Protein AF-A0A0B1RP51-F1 (afdb_monomer_lite)

Sequence (165 aa):
MRTLHHILDYLSLFLNSYKGQPKFSLSWISELSHADSRYLYAADHVLYSFFLENQEKFGQRFCLLFGDHGPRLGKEARRKHGMIESRNPFLYIMVPKRLRNAALHKQLEVNSEELLTFHDLHATFIDILRFQPASNFTDTKYRKFTSPIRGSSLLRRFEAGKPRN

InterPro domains:
  IPR004245 Protein of unknown function DUF229 [PF02995] (4-159)
  IPR004245 Protein of unknown function DUF229 [PTHR10974] (5-157)

Organism: Oesophagostomum dentatum (NCBI:txid61180)

Secondary structure (DSSP, 8-state):
-HHHHHHHHHHHHHHHSSTTS---------STTSS-THHHHHHHHHHHHHHHHTHHHHTTS-EEEEESSS--SHHHHTSHHHHHHTT--EEEEEPPGGGTTSHHHHHHHHHTTS---HHHHHHHHHHHHHTGGGGTT---S--PPPTT--S--TTSPPPTT----

pLDDT: mean 93.07, std 4.71, range [58.03, 97.88]

Structure (mmCIF, N/CA/C/O backbone):
data_AF-A0A0B1RP51-F1
#
_entry.id   AF-A0A0B1RP51-F1
#
loop_
_atom_site.group_PDB
_atom_site.id
_atom_site.type_symbol
_atom_site.label_atom_id
_atom_site.label_alt_id
_atom_site.label_comp_id
_atom_site.label_asym_id
_atom_site.label_entity_id
_atom_site.label_seq_id
_atom_site.pdbx_PDB_ins_code
_atom_site.Cartn_x
_atom_site.Cartn_y
_atom_site.Cartn_z
_atom_site.occupancy
_atom_site.B_iso_or_equiv
_atom_site.auth_seq_id
_atom_site.auth_comp_id
_atom_site.auth_asym_id
_atom_site.auth_atom_id
_atom_site.pdbx_PDB_model_num
ATOM 1 N N . MET A 1 1 ? 5.772 -12.159 -19.423 1.00 83.25 1 MET A N 1
ATOM 2 C CA . MET A 1 1 ? 4.298 -12.129 -19.597 1.00 83.25 1 MET A CA 1
ATOM 3 C C . MET A 1 1 ? 3.562 -13.352 -19.046 1.00 83.25 1 MET A C 1
ATOM 5 O O . MET A 1 1 ? 2.628 -13.138 -18.288 1.00 83.25 1 MET A O 1
ATOM 9 N N . ARG A 1 2 ? 3.941 -14.609 -19.342 1.00 88.56 2 ARG A N 1
ATOM 10 C CA . ARG A 1 2 ? 3.232 -15.808 -18.822 1.00 88.56 2 ARG A CA 1
ATOM 11 C C . ARG A 1 2 ? 3.107 -15.846 -17.288 1.00 88.56 2 ARG A C 1
ATOM 13 O O . ARG A 1 2 ? 2.022 -16.068 -16.774 1.00 88.56 2 ARG A O 1
ATOM 20 N N . THR A 1 3 ? 4.195 -15.574 -16.567 1.00 91.31 3 THR A N 1
ATOM 21 C CA . THR A 1 3 ? 4.204 -15.563 -15.091 1.00 91.31 3 THR A CA 1
ATOM 22 C C . THR A 1 3 ? 3.273 -14.505 -14.499 1.00 91.31 3 THR A C 1
ATOM 24 O O . THR A 1 3 ? 2.598 -14.780 -13.515 1.00 91.31 3 THR A O 1
ATOM 27 N N . LEU A 1 4 ? 3.197 -13.319 -15.118 1.00 94.44 4 LEU A N 1
ATOM 28 C CA . LEU A 1 4 ? 2.277 -12.260 -14.696 1.00 94.44 4 LEU A CA 1
ATOM 29 C C . LEU A 1 4 ? 0.822 -12.735 -14.777 1.00 94.44 4 LEU A C 1
ATOM 31 O O . LEU A 1 4 ? 0.103 -12.607 -13.796 1.00 94.44 4 LEU A O 1
ATOM 35 N N . HIS A 1 5 ? 0.419 -13.323 -15.909 1.00 94.62 5 HIS A N 1
ATOM 36 C CA . HIS A 1 5 ? -0.945 -13.832 -16.085 1.00 94.62 5 HIS A CA 1
ATOM 37 C C . HIS A 1 5 ? -1.286 -14.872 -15.018 1.00 94.62 5 HIS A C 1
ATOM 39 O O . HIS A 1 5 ? -2.277 -14.706 -14.324 1.00 94.62 5 HIS A O 1
ATOM 45 N N . HIS A 1 6 ? -0.403 -15.848 -14.774 1.00 95.31 6 HIS A N 1
ATOM 46 C CA . HIS A 1 6 ? -0.623 -16.840 -13.715 1.00 95.31 6 HIS A CA 1
ATOM 47 C C . HIS A 1 6 ? -0.818 -16.199 -12.338 1.00 95.31 6 HIS A C 1
ATOM 49 O O . HIS A 1 6 ? -1.755 -16.551 -11.631 1.00 95.31 6 HIS A O 1
ATOM 55 N N . ILE A 1 7 ? 0.031 -15.242 -11.947 1.00 96.19 7 ILE A N 1
ATOM 56 C CA . ILE A 1 7 ? -0.114 -14.554 -10.653 1.00 96.19 7 ILE A CA 1
ATOM 57 C C . ILE A 1 7 ? -1.475 -13.852 -10.559 1.00 96.19 7 ILE A C 1
ATOM 59 O O . ILE A 1 7 ? -2.145 -13.956 -9.530 1.00 96.19 7 ILE A O 1
ATOM 63 N N . LEU A 1 8 ? -1.889 -13.155 -11.618 1.00 96.50 8 LEU A N 1
ATOM 64 C CA . LEU A 1 8 ? -3.159 -12.433 -11.651 1.00 96.50 8 LEU A CA 1
ATOM 65 C C . LEU A 1 8 ? -4.368 -13.380 -11.661 1.00 96.50 8 LEU A C 1
ATOM 67 O O . LEU A 1 8 ? -5.326 -13.138 -10.929 1.00 96.50 8 LEU A O 1
ATOM 71 N N . ASP A 1 9 ? -4.300 -14.493 -12.389 1.00 95.94 9 ASP A N 1
ATOM 72 C CA . ASP A 1 9 ? -5.343 -15.521 -12.419 1.00 95.94 9 ASP A CA 1
ATOM 73 C C . ASP A 1 9 ? -5.535 -16.147 -11.031 1.00 95.94 9 ASP A C 1
ATOM 75 O O . ASP A 1 9 ? -6.655 -16.216 -10.517 1.00 95.94 9 ASP A O 1
ATOM 79 N N . TYR A 1 10 ? -4.441 -16.520 -10.358 1.00 96.19 10 TYR A N 1
ATOM 80 C CA . TYR A 1 10 ? -4.491 -17.036 -8.987 1.00 96.19 10 TYR A CA 1
ATOM 81 C C . TYR A 1 10 ? -5.019 -15.996 -7.996 1.00 96.19 10 TYR A C 1
ATOM 83 O O . TYR A 1 10 ? -5.826 -16.328 -7.122 1.00 96.19 10 TYR A O 1
ATOM 91 N N . LEU A 1 11 ? -4.612 -14.730 -8.133 1.00 96.25 11 LEU A N 1
ATOM 92 C CA . LEU A 1 11 ? -5.136 -13.654 -7.297 1.00 96.25 11 LEU A CA 1
ATOM 93 C C . LEU A 1 11 ? -6.641 -13.458 -7.533 1.00 96.25 11 LEU A C 1
ATOM 95 O O . LEU A 1 11 ? -7.387 -13.299 -6.568 1.00 96.25 11 LEU A O 1
ATOM 99 N N . SER A 1 12 ? -7.113 -13.547 -8.778 1.00 95.44 12 SER A N 1
ATOM 100 C CA . SER A 1 12 ? -8.541 -13.507 -9.114 1.00 95.44 12 SER A CA 1
ATOM 101 C C . SER A 1 12 ? -9.306 -14.665 -8.465 1.00 95.44 12 SER A C 1
ATOM 103 O O . SER A 1 12 ? -10.329 -14.447 -7.807 1.00 95.44 12 SER A O 1
ATOM 105 N N . LEU A 1 13 ? -8.788 -15.896 -8.543 1.00 95.50 13 LEU A N 1
ATOM 106 C CA . LEU A 1 13 ? -9.375 -17.053 -7.857 1.00 95.50 13 LEU A CA 1
ATOM 107 C C . LEU A 1 13 ? -9.458 -16.820 -6.341 1.00 95.50 13 LEU A C 1
ATOM 109 O O . LEU A 1 13 ? -10.520 -17.005 -5.736 1.00 95.50 13 LEU A O 1
ATOM 113 N N . PHE A 1 14 ? -8.383 -16.335 -5.718 1.00 95.50 14 PHE A N 1
ATOM 114 C CA . PHE A 1 14 ? -8.362 -16.010 -4.291 1.00 95.50 14 PHE A CA 1
ATOM 115 C C . PHE A 1 14 ? -9.373 -14.912 -3.918 1.00 95.50 14 PHE A C 1
ATOM 117 O O . PHE A 1 14 ? -10.103 -15.033 -2.924 1.00 95.50 14 PHE A O 1
ATOM 124 N N . LEU A 1 15 ? -9.477 -13.854 -4.728 1.00 93.62 15 LEU A N 1
ATOM 125 C CA . LEU A 1 15 ? -10.445 -12.772 -4.539 1.00 93.62 15 LEU A CA 1
ATOM 126 C C . LEU A 1 15 ? -11.891 -13.291 -4.553 1.00 93.62 15 LEU A C 1
ATOM 128 O O . LEU A 1 15 ? -12.701 -12.815 -3.751 1.00 93.62 15 LEU A O 1
ATOM 132 N N . ASN A 1 16 ? -12.194 -14.294 -5.382 1.00 93.56 16 ASN A N 1
ATOM 133 C CA . ASN A 1 16 ? -13.522 -14.906 -5.513 1.00 93.56 16 ASN A CA 1
ATOM 134 C C . ASN A 1 16 ? -13.822 -16.024 -4.490 1.00 93.56 16 ASN A C 1
ATOM 136 O O . ASN A 1 16 ? -14.990 -16.331 -4.248 1.00 93.56 16 ASN A O 1
ATOM 140 N N . SER A 1 17 ? -12.796 -16.599 -3.859 1.00 93.75 17 SER A N 1
ATOM 141 C CA . SER A 1 17 ? -12.927 -17.710 -2.894 1.00 93.75 17 SER A CA 1
ATOM 142 C C . SER A 1 17 ? -13.366 -17.236 -1.495 1.00 93.75 17 SER A C 1
ATOM 144 O O . SER A 1 17 ? -13.550 -16.044 -1.288 1.00 93.75 17 SER A O 1
ATOM 146 N N . TYR A 1 18 ? -13.552 -18.125 -0.512 1.00 90.81 18 TYR A N 1
ATOM 147 C CA . TYR A 1 18 ? -13.722 -17.789 0.924 1.00 90.81 18 TYR A CA 1
ATOM 148 C C . TYR A 1 18 ? -14.657 -16.592 1.229 1.00 90.81 18 TYR A C 1
ATOM 150 O O . TYR A 1 18 ? -14.271 -15.632 1.904 1.00 90.81 18 TYR A O 1
ATOM 158 N N . LYS A 1 19 ? -15.878 -16.594 0.676 1.00 89.94 19 LYS A N 1
ATOM 159 C CA . LYS A 1 19 ? -16.851 -15.509 0.897 1.00 89.94 19 LYS A CA 1
ATOM 160 C C . LYS A 1 19 ? -17.165 -15.367 2.393 1.00 89.94 19 LYS A C 1
ATOM 162 O O . LYS A 1 19 ? -17.334 -16.362 3.087 1.00 89.94 19 LYS A O 1
ATOM 167 N N . GLY A 1 20 ? -17.234 -14.127 2.878 1.00 88.12 20 GLY A N 1
ATOM 168 C CA . GLY A 1 20 ? -17.531 -13.815 4.283 1.00 88.12 20 GLY A CA 1
ATOM 169 C C . GLY A 1 20 ? -16.365 -13.996 5.263 1.00 88.12 20 GLY A C 1
ATOM 170 O O . GLY A 1 20 ? -16.505 -13.614 6.419 1.00 88.12 20 GLY A O 1
ATOM 171 N N . GLN A 1 21 ? -15.216 -14.518 4.822 1.00 92.50 21 GLN A N 1
ATOM 172 C CA . GLN A 1 21 ? -14.039 -14.698 5.675 1.00 92.50 21 GLN A CA 1
ATOM 173 C C . GLN A 1 21 ? -13.037 -13.542 5.506 1.00 92.50 21 GLN A C 1
ATOM 175 O O . GLN A 1 21 ? -12.872 -13.041 4.384 1.00 92.50 21 GLN A O 1
ATOM 180 N N . PRO A 1 22 ? -12.334 -13.116 6.576 1.00 89.56 22 P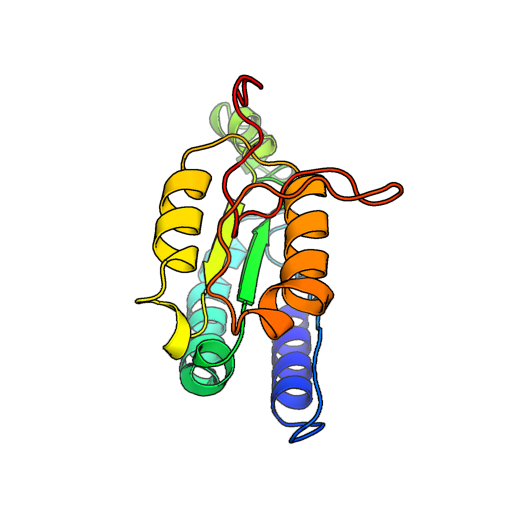RO A N 1
ATOM 181 C CA . PRO A 1 22 ? -11.185 -12.224 6.459 1.00 89.56 22 PRO A CA 1
ATOM 182 C C . PRO A 1 22 ? -10.113 -12.824 5.543 1.00 89.56 22 PRO A C 1
ATOM 184 O O . PRO A 1 22 ? -9.828 -14.019 5.600 1.00 89.56 22 PRO A O 1
ATOM 187 N N . LYS A 1 23 ? -9.505 -11.989 4.696 1.00 91.81 23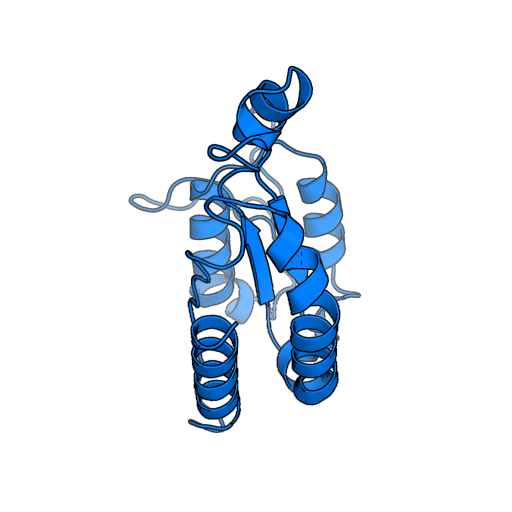 LYS A N 1
ATOM 188 C CA . LYS A 1 23 ? -8.491 -12.410 3.724 1.00 91.81 23 LYS A CA 1
ATOM 189 C C . LYS A 1 23 ? -7.248 -11.544 3.825 1.00 91.81 23 LYS A C 1
ATOM 191 O O . LYS A 1 23 ? -7.353 -10.326 3.949 1.00 91.81 23 LYS A O 1
ATOM 196 N N . PHE A 1 24 ? -6.094 -12.177 3.661 1.00 94.19 24 PHE A N 1
ATOM 197 C CA . PHE A 1 24 ? -4.807 -11.526 3.465 1.00 94.19 24 PHE A CA 1
ATOM 198 C C . PHE A 1 24 ? -4.084 -12.224 2.312 1.00 94.19 24 PHE A C 1
ATOM 200 O O . PHE A 1 24 ? -4.107 -13.449 2.231 1.00 94.19 24 PHE A O 1
ATOM 207 N N . SER A 1 25 ? -3.476 -11.449 1.416 1.00 94.75 25 SER A N 1
ATOM 208 C CA . SER A 1 25 ? -2.676 -11.968 0.307 1.00 94.75 25 SER A CA 1
ATOM 209 C C . SER A 1 25 ? -1.470 -11.072 0.082 1.00 94.75 25 SER A C 1
ATOM 211 O O . SER A 1 25 ? -1.581 -9.850 0.178 1.00 94.75 25 SER A O 1
ATOM 213 N N . LEU A 1 26 ? -0.350 -11.696 -0.269 1.00 94.62 26 LEU A N 1
ATOM 214 C CA . LEU A 1 26 ? 0.843 -11.044 -0.785 1.00 94.62 26 LEU A CA 1
ATOM 215 C C . LEU A 1 26 ? 1.192 -11.707 -2.118 1.00 94.62 26 LEU A C 1
ATOM 217 O O . LEU A 1 26 ? 1.469 -12.903 -2.165 1.00 94.62 26 LEU A O 1
ATOM 221 N N . SER A 1 27 ? 1.176 -10.926 -3.193 1.00 95.00 27 SER A N 1
ATOM 222 C CA . SER A 1 27 ? 1.569 -11.374 -4.529 1.00 95.00 27 SER A CA 1
ATOM 223 C C . SER A 1 27 ? 2.782 -10.563 -4.967 1.00 95.00 27 SER A C 1
ATOM 225 O O . SER A 1 27 ? 2.695 -9.343 -5.072 1.00 95.00 27 SER A O 1
ATOM 227 N N . TRP A 1 28 ? 3.914 -11.234 -5.194 1.00 93.19 28 TRP A N 1
ATOM 228 C CA . TRP A 1 28 ? 5.178 -10.593 -5.559 1.00 93.19 28 TRP A CA 1
ATOM 229 C C . TRP A 1 28 ? 5.527 -10.892 -7.017 1.00 93.19 28 TRP A C 1
ATOM 231 O O . TRP A 1 28 ? 5.847 -12.027 -7.370 1.00 93.19 28 TRP A O 1
ATOM 241 N N . ILE A 1 29 ? 5.438 -9.880 -7.881 1.00 93.06 29 ILE A N 1
ATOM 242 C CA . ILE A 1 29 ? 5.701 -10.012 -9.319 1.00 93.06 29 ILE A CA 1
ATOM 243 C C . ILE A 1 29 ? 7.196 -9.752 -9.566 1.00 93.06 29 ILE A C 1
ATOM 245 O O . ILE A 1 29 ? 7.580 -8.688 -10.040 1.00 93.06 29 ILE A O 1
ATOM 249 N N . SER A 1 30 ? 8.051 -10.720 -9.219 1.00 86.69 30 SER A N 1
ATOM 250 C CA . SER A 1 30 ? 9.515 -10.538 -9.221 1.00 86.69 30 SER A CA 1
ATOM 251 C C . SER A 1 30 ? 10.116 -10.299 -10.606 1.00 86.69 30 SER A C 1
ATOM 253 O O . SER A 1 30 ? 11.024 -9.492 -10.746 1.00 86.69 30 SER A O 1
ATOM 255 N N . GLU A 1 31 ? 9.618 -10.992 -11.631 1.00 87.56 31 GLU A N 1
ATOM 256 C CA . GLU A 1 31 ? 10.282 -11.057 -12.940 1.00 87.56 31 GLU A CA 1
ATOM 257 C C . GLU A 1 31 ? 9.925 -9.908 -13.884 1.00 87.56 31 GLU A C 1
ATOM 259 O O . GLU A 1 31 ? 10.678 -9.628 -14.814 1.00 87.56 31 GLU A O 1
ATOM 264 N N . LEU A 1 32 ? 8.767 -9.265 -13.690 1.00 89.44 32 LEU A N 1
ATOM 265 C CA . LEU A 1 32 ? 8.154 -8.432 -14.728 1.00 89.44 32 LEU A CA 1
ATOM 266 C C . LEU A 1 32 ? 9.084 -7.321 -15.217 1.00 89.44 32 LEU A C 1
ATOM 268 O O . LEU A 1 32 ? 9.140 -7.091 -16.414 1.00 89.44 32 LEU A O 1
ATOM 272 N N . SER A 1 33 ? 9.822 -6.670 -14.323 1.00 87.31 33 SER A N 1
ATOM 273 C CA . SER A 1 33 ? 10.723 -5.564 -14.662 1.00 87.31 33 SER A CA 1
ATOM 274 C C . SER A 1 33 ? 12.143 -5.766 -14.147 1.00 87.31 33 SER A C 1
ATOM 276 O O . SER A 1 33 ? 12.901 -4.802 -14.060 1.00 87.31 33 SER A O 1
ATOM 278 N N . HIS A 1 34 ? 12.507 -6.996 -13.765 1.00 86.62 34 HIS A N 1
ATOM 279 C CA . HIS A 1 34 ? 13.720 -7.242 -12.984 1.00 86.62 34 HIS A CA 1
ATOM 280 C C . HIS A 1 34 ? 14.992 -6.811 -13.722 1.00 86.62 34 HIS A C 1
ATOM 282 O O . HIS A 1 34 ? 15.830 -6.121 -13.151 1.00 86.62 34 HIS A O 1
ATOM 288 N N . ALA A 1 35 ? 15.122 -7.192 -14.997 1.00 84.62 35 ALA A N 1
ATOM 289 C CA . ALA A 1 35 ? 16.305 -6.917 -15.818 1.00 84.62 35 ALA A CA 1
ATOM 290 C C . ALA A 1 35 ? 16.073 -5.882 -16.932 1.00 84.62 35 ALA A C 1
ATOM 292 O O . ALA A 1 35 ? 17.040 -5.446 -17.558 1.00 84.62 35 ALA A O 1
ATOM 293 N N . ASP A 1 36 ? 14.815 -5.538 -17.214 1.00 88.00 36 ASP A N 1
ATOM 294 C CA . ASP A 1 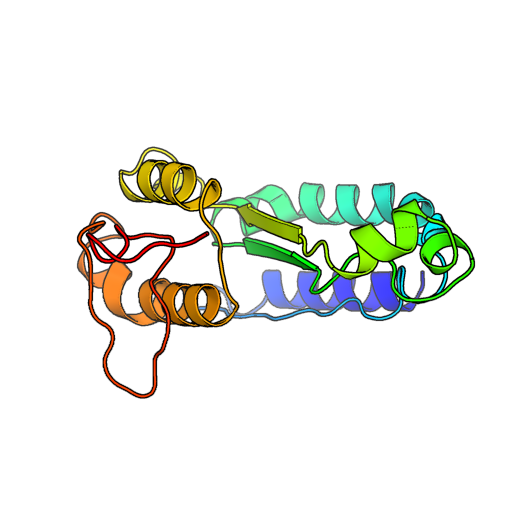36 ? 14.432 -4.669 -18.326 1.00 88.00 36 ASP A CA 1
ATOM 295 C C . ASP A 1 36 ? 13.059 -4.044 -18.054 1.00 88.00 36 ASP A C 1
ATOM 297 O O . ASP A 1 36 ? 12.056 -4.748 -17.907 1.00 88.00 36 ASP A O 1
ATOM 301 N N . SER A 1 37 ? 13.001 -2.716 -17.977 1.00 87.81 37 SER A N 1
ATOM 302 C CA . SER A 1 37 ? 11.765 -1.998 -17.652 1.00 87.81 37 SER A CA 1
ATOM 303 C C . SER A 1 37 ? 10.775 -1.950 -18.817 1.00 87.81 37 SER A C 1
ATOM 305 O O . SER A 1 37 ? 9.604 -1.642 -18.600 1.00 87.81 37 SER A O 1
ATOM 307 N N . ARG A 1 38 ? 11.181 -2.301 -20.047 1.00 88.00 38 ARG A N 1
ATOM 308 C CA . ARG A 1 38 ? 10.293 -2.282 -21.225 1.00 88.00 38 ARG A CA 1
ATOM 309 C C . ARG A 1 38 ? 9.095 -3.214 -21.073 1.00 88.00 38 ARG A C 1
ATOM 311 O O . ARG A 1 38 ? 8.028 -2.945 -21.618 1.00 88.00 38 ARG A O 1
ATOM 318 N N . TYR A 1 39 ? 9.245 -4.287 -20.304 1.00 89.75 39 TYR A N 1
ATOM 319 C CA . TYR A 1 39 ? 8.157 -5.215 -20.012 1.00 89.75 39 TYR A CA 1
ATOM 320 C C . TYR A 1 39 ? 7.046 -4.604 -19.148 1.00 89.75 39 TYR A C 1
ATOM 322 O O . TYR A 1 39 ? 5.929 -5.116 -19.187 1.00 89.75 39 TYR A O 1
ATOM 330 N N . LEU A 1 40 ? 7.300 -3.498 -18.433 1.00 89.31 40 LEU A N 1
ATOM 331 C CA . LEU A 1 40 ? 6.245 -2.751 -17.741 1.00 89.31 40 LEU A CA 1
ATOM 332 C C . LEU A 1 40 ? 5.222 -2.204 -18.738 1.00 89.31 40 LEU A C 1
ATOM 334 O O . LEU A 1 40 ? 4.029 -2.393 -18.536 1.00 89.31 40 LEU A O 1
ATOM 338 N N . TYR A 1 41 ? 5.676 -1.636 -19.861 1.00 89.00 41 TYR A N 1
ATOM 339 C CA . TYR A 1 41 ? 4.780 -1.149 -20.917 1.00 89.00 41 TYR A CA 1
ATOM 340 C C . TYR A 1 41 ? 3.933 -2.277 -21.514 1.00 89.00 41 TYR A C 1
ATOM 342 O O . TYR A 1 41 ? 2.749 -2.096 -21.775 1.00 89.00 41 TYR A O 1
ATOM 350 N N . ALA A 1 42 ? 4.515 -3.468 -21.687 1.00 88.50 42 ALA A N 1
ATOM 351 C CA . ALA A 1 42 ? 3.777 -4.637 -22.167 1.00 88.50 42 ALA A CA 1
ATOM 352 C C . ALA A 1 42 ? 2.743 -5.158 -21.150 1.00 88.50 42 ALA A C 1
ATOM 354 O O . ALA A 1 42 ? 1.778 -5.818 -21.533 1.00 88.50 42 ALA A O 1
ATOM 355 N N . ALA A 1 43 ? 2.947 -4.893 -19.858 1.00 93.94 43 ALA A N 1
ATOM 356 C CA . ALA A 1 43 ? 2.044 -5.295 -18.787 1.00 93.94 43 ALA A CA 1
ATOM 357 C C . ALA A 1 43 ? 1.003 -4.239 -18.415 1.00 93.94 43 ALA A C 1
ATOM 359 O O . ALA A 1 43 ? 0.054 -4.588 -17.719 1.00 93.94 43 ALA A O 1
ATOM 360 N N . ASP A 1 44 ? 1.148 -3.000 -18.882 1.00 93.88 44 ASP A N 1
ATOM 361 C CA . ASP A 1 44 ? 0.292 -1.878 -18.496 1.00 93.88 44 ASP A CA 1
ATOM 362 C C . ASP A 1 44 ? -1.197 -2.189 -18.713 1.00 93.88 44 ASP A C 1
ATOM 364 O O . ASP A 1 44 ? -1.978 -2.224 -17.762 1.00 93.88 44 ASP A O 1
ATOM 368 N N . HIS A 1 45 ? -1.568 -2.589 -19.934 1.00 95.31 45 HIS A N 1
ATOM 369 C CA . HIS A 1 45 ? -2.947 -2.971 -20.254 1.00 95.31 45 HIS A CA 1
ATOM 370 C C . HIS A 1 45 ? -3.433 -4.201 -19.464 1.00 95.31 45 HIS A C 1
ATOM 372 O O . HIS A 1 45 ? -4.608 -4.291 -19.105 1.00 95.31 45 HIS A O 1
ATOM 378 N N . VAL A 1 46 ? -2.543 -5.158 -19.177 1.00 95.75 46 VAL A N 1
ATOM 379 C CA . VAL A 1 46 ? -2.882 -6.376 -18.419 1.00 95.75 46 VAL A CA 1
ATOM 380 C C . VAL A 1 46 ? -3.203 -6.027 -16.964 1.00 95.75 46 VAL A C 1
ATOM 382 O O . VAL A 1 46 ? -4.221 -6.469 -16.433 1.00 95.75 46 VAL A O 1
ATOM 385 N N . LEU A 1 47 ? -2.371 -5.198 -16.329 1.00 95.31 47 LEU A N 1
ATOM 386 C CA . LEU A 1 47 ? -2.591 -4.713 -14.967 1.00 95.31 47 LEU A CA 1
ATOM 387 C C . LEU A 1 47 ? -3.841 -3.832 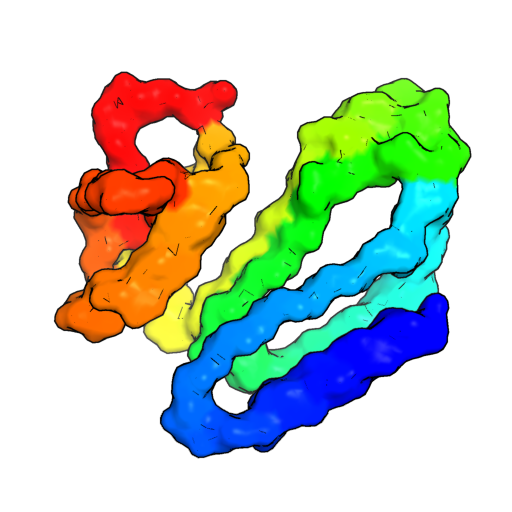-14.893 1.00 95.31 47 LEU A C 1
ATOM 389 O O . LEU A 1 47 ? -4.671 -4.035 -14.007 1.00 95.31 47 LEU A O 1
ATOM 393 N N . TYR A 1 48 ? -4.007 -2.907 -15.843 1.00 96.06 48 TYR A N 1
ATOM 394 C CA . TYR A 1 48 ? -5.197 -2.065 -15.954 1.00 96.06 48 TYR A CA 1
ATOM 395 C C . TYR A 1 48 ? -6.478 -2.904 -16.007 1.00 96.06 48 TYR A C 1
ATOM 397 O O . TYR A 1 48 ? -7.366 -2.722 -15.171 1.00 96.06 48 TYR A O 1
ATOM 405 N N . SER A 1 49 ? -6.544 -3.863 -16.936 1.00 97.12 49 SER A N 1
ATOM 406 C CA . SER A 1 49 ? -7.716 -4.728 -17.117 1.00 97.12 49 SER A CA 1
ATOM 407 C C . SER A 1 49 ? -8.011 -5.520 -15.844 1.00 97.12 49 SER A C 1
ATOM 409 O O . SER A 1 49 ? -9.138 -5.508 -15.354 1.00 97.12 49 SER A O 1
ATOM 411 N N . PHE A 1 50 ? -6.981 -6.107 -15.224 1.00 96.62 50 PHE A N 1
ATOM 412 C CA . PHE A 1 50 ? -7.128 -6.863 -13.982 1.00 96.62 50 PHE A CA 1
ATOM 413 C C . PHE A 1 50 ? -7.728 -6.031 -12.836 1.00 96.62 50 PHE A C 1
ATOM 415 O O . PHE A 1 50 ? -8.638 -6.495 -12.137 1.00 96.62 50 PHE A O 1
ATOM 422 N N . PHE A 1 51 ? -7.233 -4.807 -12.623 1.00 95.75 51 PHE A N 1
ATOM 423 C CA . PHE A 1 51 ? -7.755 -3.928 -11.575 1.00 95.75 51 PHE A CA 1
ATOM 424 C C . PHE A 1 51 ? -9.157 -3.417 -11.900 1.00 95.75 51 PHE A C 1
ATOM 426 O O . PHE A 1 51 ? -9.987 -3.344 -10.993 1.00 95.75 51 PHE A O 1
ATOM 433 N N . LEU A 1 52 ? -9.443 -3.112 -13.168 1.00 96.62 52 LEU A N 1
ATOM 434 C CA . LEU A 1 52 ? -10.760 -2.662 -13.612 1.00 96.62 52 LEU A CA 1
ATOM 435 C C . LEU A 1 52 ? -11.825 -3.752 -13.416 1.00 96.62 52 LEU A C 1
ATOM 437 O O . LEU A 1 52 ? -12.875 -3.496 -12.823 1.00 96.62 52 LEU A O 1
ATOM 441 N N . GLU A 1 53 ? -11.534 -4.984 -13.832 1.00 96.94 53 GLU A N 1
ATOM 442 C CA . GLU A 1 53 ? -12.414 -6.149 -13.665 1.00 96.94 53 GLU A CA 1
ATOM 443 C C . GLU A 1 53 ? -12.676 -6.483 -12.187 1.00 96.94 53 GLU A C 1
ATOM 445 O O . GLU A 1 53 ? -13.737 -6.992 -11.817 1.00 96.94 53 GLU A O 1
ATOM 450 N N . ASN A 1 54 ? -11.719 -6.172 -11.308 1.00 95.56 54 ASN A N 1
ATOM 451 C CA . ASN A 1 54 ? -11.808 -6.444 -9.874 1.00 95.56 54 ASN A CA 1
ATOM 452 C C . ASN A 1 54 ? -12.058 -5.192 -9.019 1.00 95.56 54 ASN A C 1
ATOM 454 O O . ASN A 1 54 ? -11.961 -5.270 -7.788 1.00 95.56 54 ASN A O 1
ATOM 458 N N . GLN A 1 55 ? -12.432 -4.063 -9.629 1.00 95.12 55 GLN A N 1
ATOM 459 C CA . GLN A 1 55 ? -12.504 -2.757 -8.963 1.00 95.12 55 GLN A CA 1
ATOM 460 C C . GLN A 1 55 ? -13.419 -2.745 -7.733 1.00 95.12 55 GLN A C 1
ATOM 462 O O . GLN A 1 55 ? -13.076 -2.156 -6.708 1.00 95.12 55 GLN A O 1
ATOM 467 N N . GLU A 1 56 ? -14.555 -3.449 -7.776 1.00 94.44 56 GLU A N 1
ATOM 468 C CA . GLU A 1 56 ? -15.474 -3.513 -6.635 1.00 94.44 56 GLU A CA 1
ATOM 469 C C . GLU A 1 56 ? -14.891 -4.324 -5.479 1.00 94.44 56 GLU A C 1
ATOM 471 O O . GLU A 1 56 ? -15.073 -3.980 -4.309 1.00 94.44 56 GLU A O 1
ATOM 476 N N . LYS A 1 57 ? -14.111 -5.366 -5.785 1.00 93.81 57 LYS A N 1
ATOM 477 C CA . LYS A 1 57 ? -13.437 -6.163 -4.760 1.00 93.81 57 LYS A CA 1
ATOM 478 C C . LYS A 1 57 ? -12.312 -5.353 -4.120 1.00 93.81 57 LYS A C 1
ATOM 480 O O . LYS A 1 57 ? -12.239 -5.268 -2.892 1.00 93.81 57 LYS A O 1
ATOM 485 N N . PHE A 1 58 ? -11.465 -4.710 -4.914 1.00 94.00 58 PHE A N 1
ATOM 486 C CA . PHE A 1 58 ? -10.411 -3.851 -4.373 1.00 94.00 58 PHE A CA 1
ATOM 487 C C . PHE A 1 58 ? -10.985 -2.643 -3.622 1.00 94.00 58 PHE A C 1
ATOM 489 O O . PHE A 1 58 ? -10.506 -2.310 -2.544 1.00 94.00 58 PHE A O 1
ATOM 496 N N . GLY A 1 59 ? -12.096 -2.073 -4.092 1.00 95.38 59 GLY A N 1
ATOM 497 C CA . GLY A 1 59 ? -12.785 -0.954 -3.451 1.00 95.38 59 GLY A CA 1
ATOM 498 C C . GLY A 1 59 ? -13.324 -1.236 -2.044 1.00 95.38 59 GLY A C 1
ATOM 499 O O . GLY A 1 59 ? -13.646 -0.299 -1.323 1.00 95.38 59 GLY A O 1
ATOM 500 N N . GLN A 1 60 ? -13.411 -2.491 -1.610 1.00 93.88 60 GLN A N 1
ATOM 501 C CA . GLN A 1 60 ? -13.872 -2.861 -0.264 1.00 93.88 60 GLN A CA 1
ATOM 502 C C . GLN A 1 60 ? -12.725 -3.170 0.710 1.00 93.88 60 GLN A C 1
ATOM 504 O O . GLN A 1 60 ? -12.980 -3.500 1.869 1.00 93.88 60 GLN A O 1
ATOM 509 N N . ARG A 1 61 ? -11.469 -3.119 0.254 1.00 94.56 61 ARG A N 1
ATOM 510 C CA . ARG A 1 61 ? -10.301 -3.661 0.961 1.00 94.56 61 ARG A CA 1
ATOM 511 C C . ARG A 1 61 ? -9.169 -2.638 0.978 1.00 94.56 61 ARG A C 1
ATOM 513 O O . ARG A 1 61 ? -9.109 -1.767 0.119 1.00 94.56 61 ARG A O 1
ATOM 520 N N . PHE A 1 62 ? -8.281 -2.744 1.962 1.00 97.19 62 PHE A N 1
ATOM 521 C CA . PHE A 1 62 ? -6.980 -2.096 1.840 1.00 97.19 62 PHE A CA 1
ATOM 522 C C . PHE A 1 62 ? -6.174 -2.872 0.800 1.00 97.19 62 PHE A C 1
ATOM 524 O O . PHE A 1 62 ? -6.069 -4.096 0.896 1.00 97.19 62 PHE A O 1
ATOM 531 N N . CYS A 1 63 ? -5.638 -2.180 -0.198 1.00 96.56 63 CYS A N 1
ATOM 532 C CA . CYS A 1 63 ? -4.746 -2.774 -1.185 1.00 96.56 63 CYS A CA 1
ATOM 533 C C . CYS A 1 63 ? -3.507 -1.902 -1.318 1.00 96.56 63 CYS A C 1
ATOM 535 O O . CYS A 1 63 ? -3.615 -0.690 -1.467 1.00 96.56 63 CYS A O 1
ATOM 537 N N . LEU A 1 64 ? -2.339 -2.524 -1.206 1.00 96.44 64 LEU A N 1
ATOM 538 C CA . LEU A 1 64 ? -1.060 -1.847 -1.308 1.00 96.44 64 LEU A CA 1
ATOM 539 C C . LEU A 1 64 ? -0.370 -2.348 -2.572 1.00 96.44 64 LEU A C 1
ATOM 541 O O . LEU A 1 64 ? -0.182 -3.554 -2.732 1.00 96.44 64 LEU A O 1
ATOM 545 N N . LEU A 1 65 ? 0.000 -1.421 -3.447 1.00 95.19 65 LEU A N 1
ATOM 546 C CA . LEU A 1 65 ? 0.875 -1.661 -4.585 1.00 95.19 65 LEU A CA 1
ATOM 547 C C . LEU A 1 65 ? 2.211 -1.005 -4.263 1.00 95.19 65 LEU A C 1
ATOM 549 O O . LEU A 1 65 ? 2.256 0.196 -4.016 1.00 95.19 65 LEU A O 1
ATOM 553 N N . PHE A 1 66 ? 3.287 -1.780 -4.220 1.00 94.81 66 PHE A N 1
ATOM 554 C CA . PHE A 1 66 ? 4.584 -1.252 -3.823 1.00 94.81 66 PHE A CA 1
ATOM 555 C C . PHE A 1 66 ? 5.730 -1.948 -4.552 1.00 94.81 66 PHE A C 1
ATOM 557 O O . PHE A 1 66 ? 5.591 -3.084 -5.004 1.00 94.81 66 PHE A O 1
ATOM 564 N N . GLY A 1 67 ? 6.851 -1.238 -4.647 1.00 92.38 67 GLY A N 1
ATOM 565 C CA . GLY A 1 67 ? 8.142 -1.745 -5.095 1.00 92.38 67 GLY A CA 1
ATOM 566 C C . GLY A 1 67 ? 9.192 -1.440 -4.032 1.00 92.38 67 GLY A C 1
ATOM 567 O O . GLY A 1 67 ? 9.189 -0.358 -3.446 1.00 92.38 67 GLY A O 1
ATOM 568 N N . ASP A 1 68 ? 10.071 -2.398 -3.762 1.00 91.44 68 ASP A N 1
ATOM 569 C CA . ASP A 1 68 ? 11.161 -2.263 -2.792 1.00 91.44 68 ASP A CA 1
ATOM 570 C C . ASP A 1 68 ? 12.299 -1.365 -3.299 1.00 91.44 68 ASP A C 1
ATOM 572 O O . ASP A 1 68 ? 13.008 -0.759 -2.496 1.00 91.44 68 ASP A O 1
ATOM 576 N N . HIS A 1 69 ? 12.448 -1.247 -4.619 1.00 92.62 69 HIS A N 1
ATOM 577 C CA . HIS A 1 69 ? 13.376 -0.340 -5.285 1.00 92.62 69 HIS A CA 1
ATOM 578 C C . HIS A 1 69 ? 12.947 -0.059 -6.739 1.00 92.62 69 HIS A C 1
ATOM 580 O O . HIS A 1 69 ? 12.215 -0.846 -7.343 1.00 92.62 69 HIS A O 1
ATOM 586 N N . GLY A 1 70 ? 13.462 1.011 -7.350 1.00 90.94 70 GLY A N 1
ATOM 587 C CA . GLY A 1 70 ? 13.420 1.203 -8.804 1.00 90.94 70 GLY A CA 1
ATOM 588 C C . GLY A 1 70 ? 14.431 0.304 -9.539 1.00 90.94 70 GLY A C 1
ATOM 589 O O . GLY A 1 70 ? 15.012 -0.602 -8.940 1.00 90.94 70 GLY A O 1
ATOM 590 N N . PRO A 1 71 ? 14.675 0.486 -10.848 1.00 89.50 71 PRO A N 1
ATOM 591 C CA . PRO A 1 71 ? 15.534 -0.416 -11.619 1.00 89.50 71 PRO A CA 1
ATOM 592 C C . PRO A 1 71 ? 16.960 -0.533 -11.051 1.00 89.50 71 PRO A C 1
ATOM 594 O O . PRO A 1 71 ? 17.737 0.420 -11.072 1.00 89.50 71 PRO A O 1
ATOM 597 N N . ARG A 1 72 ? 17.317 -1.731 -10.570 1.00 88.81 72 ARG A N 1
ATOM 598 C CA . ARG A 1 72 ? 18.640 -2.042 -9.991 1.00 88.81 72 ARG A CA 1
ATOM 599 C C . ARG A 1 72 ? 19.532 -2.872 -10.917 1.00 88.81 72 ARG A C 1
ATOM 601 O O . ARG A 1 72 ? 20.738 -2.962 -10.700 1.00 88.81 72 ARG A O 1
ATOM 608 N N . LEU A 1 73 ? 18.952 -3.454 -11.963 1.00 88.62 73 LEU A N 1
ATOM 609 C CA . LEU A 1 73 ? 19.646 -4.242 -12.979 1.00 88.62 73 LEU A CA 1
ATOM 610 C C . LEU A 1 73 ? 19.351 -3.681 -14.377 1.00 88.62 73 LEU A C 1
ATOM 612 O O . LEU A 1 73 ? 18.610 -2.712 -14.537 1.00 88.62 73 LEU A O 1
ATOM 616 N N . GLY A 1 74 ? 19.952 -4.289 -15.399 1.00 88.38 74 GLY A N 1
ATOM 617 C CA . GLY A 1 74 ? 19.710 -3.900 -16.787 1.00 88.38 74 GLY A CA 1
ATOM 618 C C . GLY A 1 74 ? 20.524 -2.694 -17.253 1.00 88.38 74 GLY A C 1
ATOM 619 O O . GLY A 1 74 ? 21.495 -2.265 -16.621 1.00 88.38 74 GLY A O 1
ATOM 620 N N . LYS A 1 75 ? 20.174 -2.177 -18.433 1.00 89.38 75 LYS A N 1
ATOM 621 C CA . LYS A 1 75 ? 20.859 -1.021 -19.041 1.00 89.38 75 LYS A CA 1
ATOM 622 C C . LYS A 1 75 ? 20.452 0.286 -18.357 1.00 89.38 75 LYS A C 1
ATOM 624 O O . LYS A 1 75 ? 21.234 1.232 -18.338 1.00 89.38 75 LYS A O 1
ATOM 629 N N . GLU A 1 76 ? 19.251 0.318 -17.798 1.00 87.62 76 GLU A N 1
ATOM 630 C CA . GLU A 1 76 ? 18.625 1.433 -17.101 1.00 87.62 76 GLU A CA 1
ATOM 631 C C . GLU A 1 76 ? 19.387 1.761 -15.816 1.00 87.62 76 GLU A C 1
ATOM 633 O O . GLU A 1 76 ? 19.775 2.913 -15.620 1.00 87.62 76 GLU A O 1
ATOM 638 N N . ALA A 1 77 ? 19.708 0.743 -15.008 1.00 89.81 77 ALA A N 1
ATOM 639 C CA . ALA A 1 77 ? 20.455 0.896 -13.757 1.00 89.81 77 ALA A CA 1
ATOM 640 C C . ALA A 1 77 ? 21.872 1.468 -13.950 1.00 89.81 77 ALA A C 1
ATOM 642 O O . ALA A 1 77 ? 22.412 2.105 -13.050 1.00 89.81 77 ALA A O 1
ATOM 643 N N . ARG A 1 78 ? 22.475 1.281 -15.135 1.00 89.88 78 ARG A N 1
ATOM 644 C CA . ARG A 1 78 ? 23.814 1.803 -15.468 1.00 89.88 78 ARG A CA 1
ATOM 645 C C . ARG A 1 78 ? 23.829 3.288 -15.839 1.00 89.88 78 ARG A C 1
ATOM 647 O O . ARG A 1 78 ? 24.903 3.859 -16.007 1.00 89.88 78 ARG A O 1
ATOM 654 N N . ARG A 1 79 ? 22.667 3.928 -16.006 1.00 89.69 79 ARG A N 1
ATOM 655 C CA . ARG A 1 79 ? 22.586 5.371 -16.278 1.00 89.69 79 ARG A CA 1
ATOM 656 C C . ARG A 1 79 ? 22.669 6.168 -14.977 1.00 89.69 79 ARG A C 1
ATOM 658 O O . ARG A 1 79 ? 22.293 5.674 -13.919 1.00 89.69 79 ARG A O 1
ATOM 665 N N . LYS A 1 80 ? 23.066 7.445 -15.066 1.00 91.06 80 LYS A N 1
ATOM 666 C CA . LYS A 1 80 ? 23.127 8.360 -13.908 1.00 91.06 80 LYS A CA 1
ATOM 667 C C . LYS A 1 80 ? 21.817 8.380 -13.106 1.00 91.06 80 LYS A C 1
ATOM 669 O O . LYS A 1 80 ? 21.853 8.299 -11.885 1.00 91.06 80 LYS A O 1
ATOM 674 N N . HIS A 1 81 ? 20.679 8.427 -13.800 1.00 89.56 81 HIS A N 1
ATOM 675 C CA . HIS A 1 81 ? 19.354 8.369 -13.175 1.00 89.56 81 HIS A CA 1
ATOM 676 C C . HIS A 1 81 ? 19.051 6.999 -12.556 1.00 89.56 81 HIS A C 1
ATOM 678 O O . HIS A 1 81 ? 18.511 6.945 -11.461 1.00 89.56 81 HIS A O 1
ATOM 684 N N . GLY A 1 82 ? 19.476 5.898 -13.184 1.00 90.12 82 GLY A N 1
ATOM 685 C CA . GLY A 1 82 ? 19.283 4.545 -12.653 1.00 90.12 82 GLY A CA 1
ATOM 686 C C . GLY A 1 82 ? 19.928 4.331 -11.282 1.00 90.12 82 GLY A C 1
ATOM 687 O O . GLY A 1 82 ? 19.354 3.662 -10.430 1.00 90.12 82 GLY A O 1
ATOM 688 N N . MET A 1 83 ? 21.072 4.968 -11.013 1.00 87.94 83 MET A N 1
ATOM 689 C CA . MET A 1 83 ? 21.695 4.916 -9.683 1.00 87.94 83 MET A CA 1
ATOM 690 C C . MET A 1 83 ? 20.830 5.562 -8.591 1.00 87.94 83 MET A C 1
ATOM 692 O O . MET A 1 83 ? 20.852 5.102 -7.448 1.00 87.94 83 MET A O 1
ATOM 696 N N . ILE A 1 84 ? 20.083 6.615 -8.929 1.00 92.75 84 ILE A N 1
ATOM 697 C CA . ILE A 1 84 ? 19.144 7.277 -8.015 1.00 92.75 84 ILE A CA 1
ATOM 698 C C . ILE A 1 84 ? 17.888 6.412 -7.874 1.00 92.75 84 ILE A C 1
ATOM 700 O O . ILE A 1 84 ? 17.520 6.053 -6.760 1.00 92.75 84 ILE A O 1
ATOM 704 N N . GLU A 1 85 ? 17.309 5.978 -8.996 1.00 91.75 85 GLU A N 1
ATOM 705 C CA . GLU A 1 85 ? 16.099 5.145 -9.018 1.00 91.75 85 GLU A CA 1
ATOM 706 C C . GLU A 1 85 ? 16.279 3.803 -8.296 1.00 91.75 85 GLU A C 1
ATOM 708 O O . GLU A 1 85 ? 15.354 3.311 -7.660 1.00 91.75 85 GLU A O 1
ATOM 713 N N . SER A 1 86 ? 17.483 3.224 -8.290 1.00 92.06 86 SER A N 1
ATOM 714 C CA . SER A 1 86 ? 17.772 2.000 -7.522 1.00 92.06 86 SER A CA 1
ATOM 715 C C . SER A 1 86 ? 17.554 2.141 -6.006 1.00 92.06 86 SER A C 1
ATOM 717 O O . SER A 1 86 ? 17.516 1.138 -5.298 1.00 92.06 86 SER A O 1
ATOM 719 N N . ARG A 1 87 ? 17.419 3.377 -5.507 1.00 90.75 87 ARG A N 1
ATOM 720 C CA . ARG A 1 87 ? 17.112 3.726 -4.112 1.00 90.75 87 ARG A CA 1
ATOM 721 C C . ARG A 1 87 ? 15.741 4.393 -3.963 1.00 90.75 87 ARG A C 1
ATOM 723 O O . ARG A 1 87 ? 15.460 4.945 -2.906 1.00 90.75 87 ARG A O 1
ATOM 730 N N . ASN A 1 88 ? 14.920 4.361 -5.010 1.00 91.12 88 ASN A N 1
ATOM 731 C CA . ASN A 1 88 ? 13.604 4.980 -5.058 1.00 91.12 88 ASN A CA 1
ATOM 732 C C . ASN A 1 88 ? 12.515 3.895 -4.945 1.00 91.12 88 ASN A C 1
ATOM 734 O O . ASN A 1 88 ? 12.130 3.311 -5.961 1.00 91.12 88 ASN A O 1
ATOM 738 N N . PRO A 1 89 ? 12.075 3.528 -3.728 1.00 92.75 89 PRO A N 1
ATOM 739 C CA . PRO A 1 89 ? 10.946 2.623 -3.557 1.00 92.75 89 PRO A CA 1
ATOM 740 C C . PRO A 1 89 ? 9.639 3.309 -3.969 1.00 92.75 89 PRO A C 1
ATOM 742 O O . PRO A 1 89 ? 9.529 4.532 -3.990 1.00 92.75 89 PRO A O 1
ATOM 745 N N . PHE A 1 90 ? 8.616 2.508 -4.243 1.00 92.88 90 PHE A N 1
ATOM 746 C CA . PHE A 1 90 ? 7.281 3.002 -4.570 1.00 92.88 90 PHE A CA 1
ATOM 747 C C . PHE A 1 90 ? 6.259 2.422 -3.601 1.00 92.88 90 PHE A C 1
ATOM 749 O O . PHE A 1 90 ? 6.331 1.241 -3.271 1.00 92.88 90 PHE A O 1
ATOM 756 N N . LEU A 1 91 ? 5.280 3.222 -3.184 1.00 95.81 91 LEU A N 1
ATOM 757 C CA . LEU A 1 91 ? 4.156 2.772 -2.371 1.00 95.81 91 LEU A CA 1
ATOM 758 C C . LEU A 1 91 ? 2.890 3.527 -2.772 1.00 95.81 91 LEU A C 1
ATOM 760 O O . LEU A 1 91 ? 2.842 4.751 -2.739 1.00 95.81 91 LEU A O 1
ATOM 764 N N . TYR A 1 92 ? 1.841 2.775 -3.076 1.00 95.94 92 TYR A N 1
ATOM 765 C CA . TYR A 1 92 ? 0.500 3.278 -3.317 1.00 95.94 92 TYR A CA 1
ATOM 766 C C . TYR A 1 92 ? -0.500 2.481 -2.488 1.00 95.94 92 TYR A C 1
ATOM 768 O O . TYR A 1 92 ? -0.502 1.248 -2.516 1.00 95.94 92 TYR A O 1
ATOM 776 N N . ILE A 1 93 ? -1.358 3.179 -1.745 1.00 97.25 93 ILE A N 1
ATOM 777 C CA . ILE A 1 93 ? -2.332 2.562 -0.842 1.00 97.25 93 ILE A CA 1
ATOM 778 C C . ILE A 1 93 ? -3.742 2.925 -1.295 1.00 97.25 93 ILE A C 1
ATOM 780 O O . ILE A 1 93 ? -4.169 4.072 -1.227 1.00 97.25 93 ILE A O 1
ATOM 784 N N . MET A 1 94 ? -4.504 1.914 -1.693 1.00 96.62 94 MET A N 1
ATOM 785 C CA . MET A 1 94 ? -5.938 2.016 -1.911 1.00 96.62 94 MET A CA 1
ATOM 786 C C . MET A 1 94 ? -6.675 1.773 -0.597 1.00 96.62 94 MET A C 1
ATOM 788 O O . MET A 1 94 ? -6.617 0.683 -0.023 1.00 96.62 94 MET A O 1
ATOM 792 N N . VAL A 1 95 ? -7.410 2.786 -0.145 1.00 97.25 95 VAL A N 1
ATOM 793 C CA . VAL A 1 95 ? -8.284 2.713 1.031 1.00 97.25 95 VAL A CA 1
ATOM 794 C C . VAL A 1 95 ? -9.684 2.228 0.614 1.00 97.25 95 VAL A C 1
ATOM 796 O O . VAL A 1 95 ? -10.194 2.684 -0.426 1.00 97.25 95 VAL A O 1
ATOM 799 N N . PRO A 1 96 ? -10.348 1.352 1.406 1.00 97.12 96 PRO A N 1
ATOM 800 C CA . PRO A 1 96 ? -11.735 0.963 1.165 1.00 97.12 96 PRO A CA 1
ATOM 801 C C . PRO A 1 96 ? -12.634 2.181 0.938 1.00 97.12 96 PRO A C 1
ATOM 803 O O . PRO A 1 96 ? -12.585 3.126 1.721 1.00 97.12 96 PRO A O 1
ATOM 806 N N . LYS A 1 97 ? -13.504 2.144 -0.081 1.00 97.56 97 LYS A N 1
ATOM 807 C CA . LYS A 1 97 ? -14.422 3.232 -0.466 1.00 97.56 97 LYS A CA 1
ATOM 808 C C . LYS A 1 97 ? -15.155 3.818 0.750 1.00 97.56 97 LYS A C 1
ATOM 810 O O . LYS A 1 97 ? -15.169 5.031 0.923 1.00 97.56 97 LYS A O 1
ATOM 815 N N . ARG A 1 98 ? -15.660 2.961 1.652 1.00 96.44 98 ARG A N 1
ATOM 816 C CA . ARG A 1 98 ? -16.379 3.370 2.880 1.00 96.44 98 ARG A CA 1
ATOM 817 C C . ARG A 1 98 ? -15.541 4.188 3.876 1.00 96.44 98 ARG A C 1
ATOM 819 O O . ARG A 1 98 ? -16.108 4.830 4.749 1.00 96.44 98 ARG A O 1
ATOM 826 N N . LEU A 1 99 ? -14.213 4.118 3.790 1.00 97.25 99 LEU A N 1
ATOM 827 C CA . LEU A 1 99 ? -13.273 4.777 4.701 1.00 97.25 99 LEU A CA 1
ATOM 828 C C . LEU A 1 99 ? -12.626 6.025 4.085 1.00 97.25 99 LEU A C 1
ATOM 830 O O . LEU A 1 99 ? -11.934 6.747 4.793 1.00 97.25 99 LEU A O 1
ATOM 834 N N . ARG A 1 100 ? -12.865 6.325 2.800 1.00 95.56 100 ARG A N 1
ATOM 835 C CA . ARG A 1 100 ? -12.213 7.453 2.106 1.00 95.56 100 ARG A CA 1
ATOM 836 C C . ARG A 1 100 ? -12.631 8.835 2.621 1.00 95.56 100 ARG A C 1
ATOM 838 O O . ARG A 1 100 ? -11.896 9.793 2.444 1.00 95.56 100 ARG A O 1
ATOM 845 N N . ASN A 1 101 ? -13.768 8.936 3.304 1.00 94.56 101 ASN A N 1
ATOM 846 C CA . ASN A 1 101 ? -14.200 10.178 3.956 1.00 94.56 101 ASN A CA 1
ATOM 847 C C . ASN A 1 101 ? -13.922 10.183 5.472 1.00 94.56 101 ASN A C 1
ATOM 849 O O . ASN A 1 101 ? -14.281 11.135 6.162 1.00 94.56 101 ASN A O 1
ATOM 853 N N . ALA A 1 102 ? -13.315 9.119 6.010 1.00 94.81 102 ALA A N 1
ATOM 854 C CA . ALA A 1 102 ? -13.031 8.995 7.435 1.00 94.81 102 ALA A CA 1
ATOM 855 C C . ALA A 1 102 ? -11.752 9.751 7.828 1.00 94.81 102 ALA A C 1
ATOM 857 O O . ALA A 1 102 ? -10.863 9.984 7.007 1.00 94.81 102 ALA A O 1
ATOM 858 N N . ALA A 1 103 ? -11.626 10.074 9.119 1.00 95.06 103 ALA A N 1
ATOM 859 C CA . ALA A 1 103 ? -10.458 10.768 9.665 1.00 95.06 103 ALA A CA 1
ATOM 860 C C . ALA A 1 103 ? -9.134 10.037 9.378 1.00 95.06 103 ALA A C 1
ATOM 862 O O . ALA A 1 103 ? -8.115 10.688 9.163 1.00 95.06 103 ALA A O 1
ATOM 863 N N . LEU A 1 104 ? -9.153 8.699 9.321 1.00 96.25 104 LEU A N 1
ATOM 864 C CA . LEU A 1 104 ? -7.972 7.900 8.991 1.00 96.25 104 LEU A CA 1
ATOM 865 C C . LEU A 1 104 ? -7.421 8.208 7.599 1.00 96.25 104 LEU A C 1
ATOM 867 O O . LEU A 1 104 ? -6.215 8.137 7.413 1.00 96.25 104 LEU A O 1
ATOM 871 N N . HIS A 1 105 ? -8.282 8.513 6.619 1.00 97.19 105 HIS A N 1
ATOM 872 C CA . HIS A 1 105 ? -7.832 8.720 5.246 1.00 97.19 105 HIS A CA 1
ATOM 873 C C . HIS A 1 105 ? -7.076 10.040 5.148 1.00 97.19 105 HIS A C 1
ATOM 875 O O . HIS A 1 105 ? -5.965 10.057 4.642 1.00 97.19 105 HIS A O 1
ATOM 881 N N . LYS A 1 106 ? -7.601 11.088 5.793 1.00 96.88 106 LYS A N 1
ATOM 882 C CA . LYS A 1 106 ? -6.888 12.360 5.970 1.00 96.88 106 LYS A CA 1
ATOM 883 C C . LYS A 1 106 ? -5.570 12.181 6.723 1.00 96.88 106 LYS A C 1
ATOM 885 O O . LYS A 1 106 ? -4.571 12.799 6.387 1.00 96.88 106 LYS A O 1
ATOM 890 N N . GLN A 1 107 ? -5.551 11.329 7.750 1.00 97.69 107 GLN A N 1
ATOM 891 C CA . GLN A 1 107 ? -4.313 11.039 8.477 1.00 97.69 107 GLN A CA 1
ATOM 892 C C . GLN A 1 107 ? -3.294 10.289 7.607 1.00 97.69 107 GLN A C 1
ATOM 894 O O . GLN A 1 107 ? -2.101 10.558 7.711 1.00 97.69 107 GLN A O 1
ATOM 899 N N . LEU A 1 108 ? -3.756 9.370 6.757 1.00 97.75 108 LEU A N 1
ATOM 900 C CA . LEU A 1 108 ? -2.918 8.655 5.802 1.00 97.75 108 LEU A CA 1
ATOM 901 C C . LEU A 1 108 ? -2.334 9.602 4.746 1.00 97.75 108 LEU A C 1
ATOM 903 O O . LEU A 1 108 ? -1.162 9.463 4.423 1.00 97.75 108 LEU A O 1
ATOM 907 N N . GLU A 1 109 ? -3.120 10.566 4.255 1.00 97.12 109 GLU A N 1
ATOM 908 C CA . GLU A 1 109 ? -2.655 11.626 3.347 1.00 97.12 109 GLU A CA 1
ATOM 909 C C . GLU A 1 109 ? -1.537 12.451 3.994 1.00 97.12 109 GLU A C 1
ATOM 911 O O . GLU A 1 109 ? -0.470 12.583 3.405 1.00 97.12 109 GLU A O 1
ATOM 916 N N . VAL A 1 110 ? -1.715 12.902 5.241 1.00 95.94 110 VAL A N 1
ATOM 917 C CA . VAL A 1 110 ? -0.654 13.609 5.988 1.00 95.94 110 VAL A CA 1
ATOM 918 C C . VAL A 1 110 ? 0.604 12.746 6.116 1.00 95.94 110 VAL A C 1
ATOM 920 O O . VAL A 1 110 ? 1.705 13.199 5.834 1.00 95.94 110 VAL A O 1
ATOM 923 N N . ASN A 1 111 ? 0.452 11.476 6.496 1.00 96.00 111 ASN A N 1
ATOM 924 C CA . ASN A 1 111 ? 1.589 10.568 6.660 1.00 96.00 111 ASN A CA 1
ATOM 925 C C . ASN A 1 111 ? 2.243 10.156 5.328 1.00 96.00 111 ASN A C 1
ATOM 927 O O . ASN A 1 111 ? 3.303 9.534 5.352 1.00 96.00 111 ASN A O 1
ATOM 931 N N . SER A 1 112 ? 1.618 10.442 4.180 1.00 95.06 112 SER A N 1
ATOM 932 C CA . SER A 1 112 ? 2.184 10.129 2.863 1.00 95.06 112 SER A CA 1
ATOM 933 C C . SER A 1 112 ? 3.325 11.070 2.461 1.00 95.06 112 SER A C 1
ATOM 935 O O . SER A 1 112 ? 4.100 10.730 1.572 1.00 95.06 112 SER A O 1
ATOM 937 N N . GLU A 1 113 ? 3.460 12.205 3.151 1.00 93.88 113 GLU A N 1
ATOM 938 C CA . GLU A 1 113 ? 4.518 13.204 2.944 1.00 93.88 113 GLU A CA 1
ATOM 939 C C . GLU A 1 113 ? 5.746 12.975 3.852 1.00 93.88 113 GLU A C 1
ATOM 941 O O . GLU A 1 113 ? 6.676 13.776 3.860 1.00 93.88 113 GLU A O 1
ATOM 946 N N . GLU A 1 114 ? 5.771 11.875 4.610 1.00 93.50 114 GLU A N 1
ATOM 947 C CA . GLU A 1 114 ? 6.797 11.561 5.612 1.00 93.50 114 GLU A CA 1
ATOM 948 C C . GLU A 1 114 ? 7.680 10.376 5.187 1.00 93.50 114 GLU A C 1
ATOM 950 O O . GLU A 1 114 ? 7.237 9.482 4.461 1.00 93.50 114 GLU A O 1
ATOM 955 N N . LEU A 1 115 ? 8.915 10.290 5.705 1.00 92.38 115 LEU A N 1
ATOM 956 C CA . LEU A 1 115 ? 9.770 9.129 5.441 1.00 92.38 115 LEU A CA 1
ATOM 957 C C . LEU A 1 115 ? 9.240 7.866 6.143 1.00 92.38 115 LEU A C 1
ATOM 959 O O . LEU A 1 115 ? 9.129 7.787 7.377 1.00 92.38 115 LEU A O 1
ATOM 963 N N . LEU A 1 116 ? 8.978 6.836 5.338 1.00 92.94 116 LEU A N 1
ATOM 964 C CA . LEU A 1 116 ? 8.424 5.558 5.777 1.00 92.94 116 LEU A CA 1
ATOM 965 C C . LEU A 1 116 ? 9.457 4.433 5.737 1.00 92.94 116 LEU A C 1
ATOM 967 O O . LEU A 1 116 ? 10.374 4.407 4.919 1.00 92.94 116 LEU A O 1
ATOM 971 N N . THR A 1 117 ? 9.251 3.439 6.595 1.00 92.25 117 THR A N 1
ATOM 972 C CA . THR A 1 117 ? 9.997 2.180 6.588 1.00 92.25 117 THR A CA 1
ATOM 973 C C . THR A 1 117 ? 9.041 0.996 6.460 1.00 92.25 117 THR A C 1
ATOM 975 O O . THR A 1 117 ? 7.855 1.085 6.786 1.00 92.25 117 THR A O 1
ATOM 978 N N . PHE A 1 118 ? 9.556 -0.178 6.089 1.00 92.62 118 PHE A N 1
ATOM 979 C CA . PHE A 1 118 ? 8.762 -1.413 6.125 1.00 92.62 118 PHE A CA 1
ATOM 980 C C . PHE A 1 118 ? 8.261 -1.775 7.534 1.00 92.62 118 PHE A C 1
ATOM 982 O O . PHE A 1 118 ? 7.278 -2.506 7.667 1.00 92.62 118 PHE A O 1
ATOM 989 N N . HIS A 1 119 ? 8.872 -1.234 8.595 1.00 94.56 119 HIS A N 1
ATOM 990 C CA . HIS A 1 119 ? 8.335 -1.370 9.946 1.00 94.56 119 HIS A CA 1
ATOM 991 C C . HIS A 1 119 ? 7.005 -0.622 10.109 1.00 94.56 119 HIS A C 1
ATOM 993 O O . HIS A 1 119 ? 6.096 -1.152 10.741 1.00 94.56 119 HIS A O 1
ATOM 999 N N . ASP A 1 120 ? 6.838 0.550 9.493 1.00 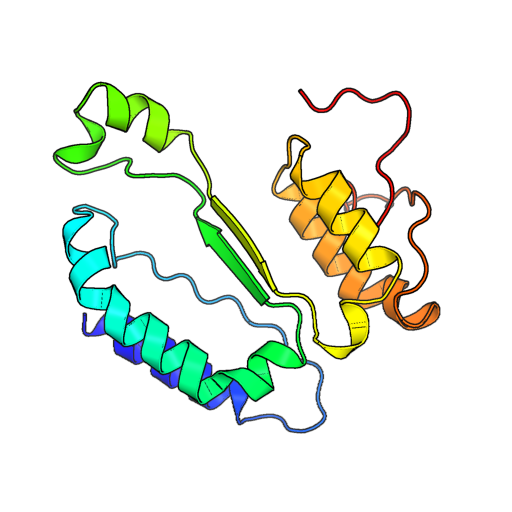95.88 120 ASP A N 1
ATOM 1000 C CA . ASP A 1 120 ? 5.567 1.286 9.512 1.00 95.88 120 ASP A CA 1
ATOM 1001 C C . ASP A 1 120 ? 4.470 0.530 8.757 1.00 95.88 120 ASP A C 1
ATOM 1003 O O . ASP A 1 120 ? 3.335 0.448 9.229 1.00 95.88 120 ASP A O 1
ATOM 1007 N N . LEU A 1 121 ? 4.805 -0.117 7.635 1.00 95.88 121 LEU A N 1
ATOM 1008 C CA . LEU A 1 121 ? 3.867 -0.993 6.923 1.00 95.88 121 LEU A CA 1
ATOM 1009 C C . LEU A 1 121 ? 3.455 -2.196 7.773 1.00 95.88 121 LEU A C 1
ATOM 1011 O O . LEU A 1 121 ? 2.266 -2.488 7.894 1.00 95.88 121 LEU A O 1
ATOM 1015 N N . HIS A 1 122 ? 4.411 -2.847 8.435 1.00 95.88 122 HIS A N 1
ATOM 1016 C CA . HIS A 1 122 ? 4.109 -3.928 9.368 1.00 95.88 122 HIS A CA 1
ATOM 1017 C C . HIS A 1 122 ? 3.205 -3.454 10.522 1.00 95.88 122 HIS A C 1
ATOM 1019 O O . HIS A 1 122 ? 2.186 -4.088 10.799 1.00 95.88 122 HIS A O 1
ATOM 1025 N N . ALA A 1 123 ? 3.508 -2.312 11.150 1.00 97.31 123 ALA A N 1
ATOM 1026 C CA . ALA A 1 123 ? 2.657 -1.718 12.183 1.00 97.31 123 ALA A CA 1
ATOM 1027 C C . ALA A 1 123 ? 1.250 -1.391 11.653 1.00 97.31 123 ALA A C 1
ATOM 1029 O O . ALA A 1 123 ? 0.261 -1.639 12.341 1.00 97.31 123 ALA A O 1
ATOM 1030 N N . THR A 1 124 ? 1.150 -0.908 10.413 1.00 97.56 124 THR A N 1
ATOM 1031 C CA . THR A 1 124 ? -0.118 -0.612 9.731 1.00 97.56 124 THR A CA 1
ATOM 1032 C C . THR A 1 124 ? -0.961 -1.866 9.525 1.00 97.56 124 THR A C 1
ATOM 1034 O O . THR A 1 124 ? -2.153 -1.857 9.829 1.00 97.56 124 THR A O 1
ATOM 1037 N N . PHE A 1 125 ? -0.365 -2.975 9.077 1.00 97.00 125 PHE A N 1
ATOM 1038 C CA . PHE A 1 125 ? -1.081 -4.247 8.931 1.00 97.00 125 PHE A CA 1
ATOM 1039 C C . PHE A 1 125 ? -1.614 -4.759 10.266 1.00 97.00 125 PHE A C 1
ATOM 1041 O O . PHE A 1 125 ? -2.765 -5.192 10.351 1.00 97.00 125 PHE A O 1
ATOM 1048 N N . ILE A 1 126 ? -0.807 -4.663 11.325 1.00 97.12 126 ILE A N 1
ATOM 1049 C CA . ILE A 1 126 ? -1.247 -5.044 12.666 1.00 97.12 126 ILE A CA 1
ATOM 1050 C C . ILE A 1 126 ? -2.370 -4.123 13.165 1.00 97.12 126 ILE A C 1
ATOM 1052 O O . ILE A 1 126 ? -3.318 -4.609 13.782 1.00 97.12 126 ILE A O 1
ATOM 1056 N N . ASP A 1 127 ? -2.303 -2.822 12.886 1.00 97.56 127 ASP A N 1
ATOM 1057 C CA . ASP A 1 127 ? -3.343 -1.856 13.249 1.00 97.56 127 ASP A CA 1
ATOM 1058 C C . ASP A 1 127 ? -4.676 -2.159 12.561 1.00 97.56 127 ASP A C 1
ATOM 1060 O O . ASP A 1 127 ? -5.701 -2.254 13.240 1.00 97.56 127 ASP A O 1
ATOM 1064 N N . ILE A 1 128 ? -4.650 -2.408 11.246 1.00 96.81 128 ILE A N 1
ATOM 1065 C CA . ILE A 1 128 ? -5.817 -2.826 10.453 1.00 96.81 128 ILE A CA 1
ATOM 1066 C C . ILE A 1 128 ? -6.428 -4.113 11.012 1.00 96.81 128 ILE A C 1
ATOM 1068 O O . ILE A 1 128 ? -7.649 -4.217 11.112 1.00 96.81 128 ILE A O 1
ATOM 1072 N N . LEU A 1 129 ? -5.591 -5.092 11.367 1.00 95.69 129 LEU A N 1
ATOM 1073 C CA . LEU A 1 129 ? -6.049 -6.403 11.815 1.00 95.69 129 LEU A CA 1
ATOM 1074 C C . LEU A 1 129 ? -6.600 -6.387 13.247 1.00 95.69 129 LEU A C 1
ATOM 1076 O O . LEU A 1 129 ? -7.599 -7.047 13.517 1.00 95.69 129 LEU A O 1
ATOM 1080 N N . ARG A 1 130 ? -5.931 -5.695 14.178 1.00 95.44 130 ARG A N 1
ATOM 1081 C CA . ARG A 1 130 ? -6.162 -5.881 15.623 1.00 95.44 130 ARG A CA 1
ATOM 1082 C C . ARG A 1 130 ? -6.810 -4.701 16.335 1.00 95.44 130 ARG A C 1
ATOM 1084 O O . ARG A 1 130 ? -7.482 -4.928 17.335 1.00 95.44 130 ARG A O 1
ATOM 1091 N N . PHE A 1 131 ? -6.592 -3.464 15.889 1.00 96.44 131 PHE A N 1
ATOM 1092 C CA . PHE A 1 131 ? -6.923 -2.283 16.702 1.00 96.44 131 PHE A CA 1
ATOM 1093 C C . PHE A 1 131 ? -7.960 -1.366 16.052 1.00 96.44 131 PHE A C 1
ATOM 1095 O O . PHE A 1 131 ? -8.901 -0.953 16.723 1.00 96.44 131 PHE A O 1
ATOM 1102 N N . GLN A 1 132 ? -7.848 -1.093 14.751 1.00 96.69 132 GLN A N 1
ATOM 1103 C CA . GLN A 1 132 ? -8.828 -0.285 14.021 1.00 96.69 132 GLN A CA 1
ATOM 1104 C C . GLN A 1 132 ? -10.255 -0.868 14.019 1.00 96.69 132 GLN A C 1
ATOM 1106 O O . GLN A 1 132 ? -11.200 -0.082 14.112 1.00 96.69 132 GLN A O 1
ATOM 1111 N N . PRO A 1 133 ? -10.481 -2.201 13.980 1.00 95.19 133 PRO A N 1
ATOM 1112 C CA . PRO A 1 133 ? -11.840 -2.742 14.025 1.00 95.19 133 PRO A CA 1
ATOM 1113 C C . PRO A 1 133 ? -12.623 -2.335 15.281 1.00 95.19 133 PRO A C 1
ATOM 1115 O O . PRO A 1 133 ? -13.814 -2.055 15.180 1.00 95.19 133 PRO A O 1
ATOM 1118 N N . ALA A 1 134 ? -11.957 -2.220 16.438 1.00 96.12 134 ALA A N 1
ATOM 1119 C CA . ALA A 1 134 ? -12.599 -1.863 17.707 1.00 96.12 134 ALA A CA 1
ATOM 1120 C C . ALA A 1 134 ? -13.163 -0.430 17.728 1.00 96.12 134 ALA A C 1
ATOM 1122 O O . ALA A 1 134 ? -14.112 -0.154 18.455 1.00 96.12 134 ALA A O 1
ATOM 1123 N N . SER A 1 135 ? -12.606 0.478 16.921 1.00 95.31 135 SER A N 1
ATOM 1124 C CA . SER A 1 135 ? -13.076 1.863 16.779 1.00 95.31 135 SER A CA 1
ATOM 1125 C C . SER A 1 135 ? -13.848 2.096 15.477 1.00 95.31 135 SER A C 1
ATOM 1127 O O . SER A 1 135 ? -14.105 3.243 15.109 1.00 95.31 135 SER A O 1
ATOM 1129 N N . ASN A 1 136 ? -14.175 1.026 14.739 1.00 94.50 136 ASN A N 1
ATOM 1130 C CA . ASN A 1 136 ? -14.696 1.092 13.374 1.00 94.50 136 ASN A CA 1
ATOM 1131 C C . ASN A 1 136 ? -13.860 2.024 12.477 1.00 94.50 136 ASN A C 1
ATOM 1133 O O . ASN A 1 136 ? -14.392 2.815 11.700 1.00 94.50 136 ASN A O 1
ATOM 1137 N N . PHE A 1 137 ? -12.534 1.911 12.592 1.00 95.62 137 PHE A N 1
ATOM 1138 C CA . PHE A 1 137 ? -11.562 2.650 11.793 1.00 95.62 137 PHE A CA 1
ATOM 1139 C C . PHE A 1 137 ? -11.603 4.182 11.999 1.00 95.62 137 PHE A C 1
ATOM 1141 O O . PHE A 1 137 ? -11.301 4.944 11.087 1.00 95.62 137 PHE A O 1
ATOM 1148 N N . THR A 1 138 ? -11.988 4.669 13.183 1.00 95.38 138 THR A N 1
ATOM 1149 C CA . THR A 1 138 ? -12.047 6.122 13.470 1.00 95.38 138 THR A CA 1
ATOM 1150 C C . THR A 1 138 ? -10.880 6.642 14.311 1.00 95.38 138 THR A C 1
ATOM 1152 O O . THR A 1 138 ? -10.653 7.850 14.370 1.00 95.38 138 THR A O 1
ATOM 1155 N N . ASP A 1 139 ? -10.121 5.752 14.953 1.00 97.00 139 ASP A N 1
ATOM 1156 C CA . ASP A 1 139 ? -9.059 6.136 15.883 1.00 97.00 139 ASP A CA 1
ATOM 1157 C C . ASP A 1 139 ? -7.733 6.424 15.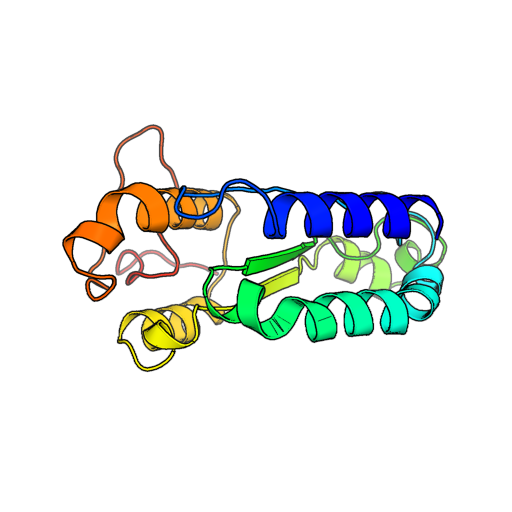164 1.00 97.00 139 ASP A C 1
ATOM 1159 O O . ASP A 1 139 ? -7.003 5.516 14.758 1.00 97.00 139 ASP A O 1
ATOM 1163 N N . THR A 1 140 ? -7.408 7.712 15.063 1.00 97.69 140 THR A N 1
ATOM 1164 C CA . THR A 1 140 ? -6.166 8.225 14.470 1.00 97.69 140 THR A CA 1
ATOM 1165 C C . THR A 1 140 ? -5.149 8.684 15.512 1.00 97.69 140 THR A C 1
ATOM 1167 O O . THR A 1 140 ? -4.101 9.223 15.153 1.00 97.69 140 THR A O 1
ATOM 1170 N N . LYS A 1 141 ? -5.413 8.501 16.812 1.00 97.44 141 LYS A N 1
ATOM 1171 C CA . LYS A 1 141 ? -4.474 8.926 17.858 1.00 97.44 141 LYS A CA 1
ATOM 1172 C C . LYS A 1 141 ? -3.199 8.088 17.793 1.00 97.44 141 LYS A C 1
ATOM 1174 O O . LYS A 1 141 ? -3.239 6.902 17.443 1.00 97.44 141 LYS A O 1
ATOM 1179 N N . TYR A 1 142 ? -2.077 8.715 18.157 1.00 96.19 142 TYR A N 1
ATOM 1180 C CA . TYR A 1 142 ? -0.798 8.023 18.285 1.00 96.19 142 TYR A CA 1
ATOM 1181 C C . TYR A 1 142 ? -0.950 6.793 19.180 1.00 96.19 142 TYR A C 1
ATOM 1183 O O . TYR A 1 142 ? -1.596 6.835 20.229 1.00 96.19 142 TYR A O 1
ATOM 1191 N N . ARG A 1 143 ? -0.332 5.695 18.749 1.00 95.19 143 ARG A N 1
ATOM 1192 C CA . ARG A 1 143 ? -0.331 4.429 19.465 1.00 95.19 143 ARG A CA 1
ATOM 1193 C C . ARG A 1 143 ? 1.070 3.853 19.457 1.00 95.19 143 ARG A C 1
ATOM 1195 O O . ARG A 1 143 ? 1.588 3.490 18.405 1.00 95.19 143 ARG A O 1
ATOM 1202 N N . LYS A 1 144 ? 1.643 3.700 20.646 1.00 94.38 144 LYS A N 1
ATOM 1203 C CA . LYS A 1 144 ? 2.875 2.939 20.819 1.00 94.38 144 LYS A CA 1
ATOM 1204 C C . LYS A 1 144 ? 2.550 1.451 20.734 1.00 94.38 144 LYS A C 1
ATOM 1206 O O . LYS A 1 144 ? 1.802 0.930 21.561 1.00 94.38 144 LYS A O 1
ATOM 1211 N N . PHE A 1 145 ? 3.096 0.771 19.735 1.00 93.50 145 PHE A N 1
ATOM 1212 C CA . PHE A 1 145 ? 3.018 -0.683 19.656 1.00 93.50 145 PHE A CA 1
ATOM 1213 C C . PHE A 1 145 ? 4.079 -1.308 20.567 1.00 93.50 145 PHE A C 1
ATOM 1215 O O . PHE A 1 145 ? 5.180 -0.779 20.718 1.00 93.50 145 PHE A O 1
ATOM 1222 N N . THR A 1 146 ? 3.732 -2.416 21.219 1.00 90.81 146 THR A N 1
ATOM 1223 C CA . THR A 1 146 ? 4.665 -3.162 22.066 1.00 90.81 146 THR A CA 1
ATOM 1224 C C . THR A 1 146 ? 5.502 -4.128 21.226 1.00 90.81 146 THR A C 1
ATOM 1226 O O . THR A 1 146 ? 5.062 -4.616 20.182 1.00 90.81 146 THR A O 1
ATOM 1229 N N . SER A 1 147 ? 6.725 -4.408 21.692 1.00 86.00 147 SER A N 1
ATOM 1230 C CA . SER A 1 147 ? 7.630 -5.391 21.076 1.00 86.00 147 SER A CA 1
ATOM 1231 C C . SER A 1 147 ? 6.900 -6.725 20.837 1.00 86.00 147 SER A C 1
ATOM 1233 O O . SER A 1 147 ? 6.152 -7.152 21.720 1.00 86.00 147 SER A O 1
ATOM 1235 N N . PRO A 1 148 ? 7.073 -7.378 19.669 1.00 89.75 148 PRO A N 1
ATOM 1236 C CA . PRO A 1 148 ? 8.102 -7.144 18.644 1.00 89.75 148 PRO A CA 1
ATOM 1237 C C . PRO A 1 148 ? 7.729 -6.127 17.551 1.00 89.75 148 PRO A C 1
ATOM 1239 O O . PRO A 1 148 ? 8.490 -5.945 16.600 1.00 89.75 148 PRO A O 1
ATOM 1242 N N . ILE A 1 149 ? 6.570 -5.468 17.642 1.00 93.19 149 ILE A N 1
ATOM 1243 C CA . ILE A 1 149 ? 6.100 -4.554 16.596 1.00 93.19 149 ILE A CA 1
ATOM 1244 C C . ILE A 1 149 ? 6.907 -3.254 16.666 1.00 93.19 149 ILE A C 1
ATOM 1246 O O . ILE A 1 149 ? 6.881 -2.537 17.664 1.00 93.19 149 ILE A O 1
ATOM 1250 N N . ARG A 1 150 ? 7.624 -2.966 15.580 1.00 91.50 150 ARG A N 1
ATOM 1251 C CA . ARG A 1 150 ? 8.349 -1.711 15.350 1.00 91.50 150 ARG A CA 1
ATOM 1252 C C . ARG A 1 150 ? 7.586 -0.850 14.346 1.00 91.50 150 ARG A C 1
ATOM 1254 O O . ARG A 1 150 ? 6.790 -1.388 13.583 1.00 91.50 150 ARG A O 1
ATOM 1261 N N . GLY A 1 151 ? 7.900 0.443 14.309 1.00 92.44 151 GLY A N 1
ATOM 1262 C CA . GLY A 1 151 ? 7.282 1.409 13.396 1.00 92.44 151 GLY A CA 1
ATOM 1263 C C . GLY A 1 151 ? 5.976 1.998 13.929 1.00 92.44 151 GLY A C 1
ATOM 1264 O O . GLY A 1 151 ? 5.494 1.628 15.001 1.00 92.44 151 GLY A O 1
ATOM 1265 N N . SER A 1 152 ? 5.418 2.935 13.168 1.00 95.31 152 SER A N 1
ATOM 1266 C CA . SER A 1 152 ? 4.139 3.587 13.443 1.00 95.31 152 SER A CA 1
ATOM 1267 C C . SER A 1 152 ? 3.133 3.254 12.345 1.00 95.31 152 SER A C 1
ATOM 1269 O O . SER A 1 152 ? 3.472 3.235 11.168 1.00 95.31 152 SER A O 1
ATOM 1271 N N . SER A 1 153 ? 1.879 2.997 12.721 1.00 97.12 153 SER A N 1
ATOM 1272 C CA . SER A 1 153 ? 0.809 2.782 11.739 1.00 97.12 153 SER A CA 1
ATOM 1273 C C . SER A 1 153 ? 0.583 4.047 10.915 1.00 97.12 153 SER A C 1
ATOM 1275 O O . SER A 1 153 ? 0.407 5.125 11.482 1.00 97.12 153 SER A O 1
ATOM 1277 N N . LEU A 1 154 ? 0.502 3.900 9.592 1.00 97.44 154 LEU A N 1
ATOM 1278 C CA . LEU A 1 154 ? 0.192 4.983 8.661 1.00 97.44 154 LEU A CA 1
ATOM 1279 C C . LEU A 1 154 ? -1.241 5.515 8.826 1.00 97.44 154 LEU A C 1
ATOM 1281 O O . LEU A 1 154 ? -1.560 6.577 8.308 1.00 97.44 154 LEU A O 1
ATOM 1285 N N . LEU A 1 155 ? -2.110 4.806 9.555 1.00 97.88 155 LEU A N 1
ATOM 1286 C CA . LEU A 1 155 ? -3.498 5.219 9.811 1.00 97.88 155 LEU A CA 1
ATOM 1287 C C . LEU A 1 155 ? -3.644 6.114 11.053 1.00 97.88 155 LEU A C 1
ATOM 1289 O O . LEU A 1 155 ? -4.751 6.529 11.400 1.00 97.88 155 LEU A O 1
ATOM 1293 N N . ARG A 1 156 ? -2.539 6.378 11.758 1.00 97.69 156 ARG A N 1
ATOM 1294 C CA . ARG A 1 156 ? -2.495 7.111 13.026 1.00 97.69 156 ARG A CA 1
ATOM 1295 C C . ARG A 1 156 ? -1.484 8.243 12.950 1.00 97.69 156 ARG A C 1
ATOM 1297 O O . ARG A 1 156 ? -0.559 8.200 12.148 1.00 97.69 156 ARG A O 1
ATOM 1304 N N . ARG A 1 157 ? -1.623 9.234 13.827 1.00 96.88 157 ARG A N 1
ATOM 1305 C CA . ARG A 1 157 ? -0.574 10.232 14.052 1.00 96.88 157 ARG A CA 1
ATOM 1306 C C . ARG A 1 157 ? 0.718 9.530 14.460 1.00 96.88 157 ARG A C 1
ATOM 1308 O O . ARG A 1 157 ? 0.696 8.658 15.334 1.00 96.88 157 ARG A O 1
ATOM 1315 N N . PHE A 1 158 ? 1.825 9.930 13.849 1.00 94.81 158 PHE A N 1
ATOM 1316 C CA . PHE A 1 158 ? 3.151 9.514 14.287 1.00 94.81 158 PHE A CA 1
ATOM 1317 C C . PHE A 1 158 ? 3.510 10.108 15.653 1.00 94.81 158 PHE A C 1
ATOM 1319 O O . PHE A 1 158 ? 2.841 11.006 16.170 1.00 94.81 158 PHE A O 1
ATOM 1326 N N . GLU A 1 159 ? 4.541 9.538 16.273 1.00 89.44 159 GLU A N 1
ATOM 1327 C CA . GLU A 1 159 ? 5.051 10.003 17.560 1.00 89.44 159 GLU A CA 1
ATOM 1328 C C . GLU A 1 159 ? 5.571 11.441 17.435 1.00 89.44 159 GLU A C 1
ATOM 1330 O O . GLU A 1 159 ? 6.436 11.728 16.609 1.00 89.44 159 GLU A O 1
ATOM 1335 N N . ALA A 1 160 ? 5.042 12.348 18.256 1.00 86.94 160 ALA A N 1
ATOM 1336 C CA . ALA A 1 160 ? 5.450 13.746 18.231 1.00 86.94 160 ALA A CA 1
ATOM 1337 C C . ALA A 1 160 ? 6.933 13.905 18.609 1.00 86.94 160 ALA A C 1
ATOM 1339 O O . ALA A 1 160 ? 7.434 13.225 19.506 1.00 86.94 160 ALA A O 1
ATOM 1340 N N . GLY A 1 161 ? 7.623 14.833 17.942 1.00 83.38 161 GLY A N 1
ATOM 1341 C CA . GLY A 1 161 ? 9.015 15.177 18.246 1.00 83.38 161 GLY A CA 1
ATOM 1342 C C . GLY A 1 161 ? 10.061 14.169 17.758 1.00 83.38 161 GLY A C 1
ATOM 1343 O O . GLY A 1 161 ? 11.235 14.339 18.078 1.00 83.38 161 GLY A O 1
ATOM 1344 N N . LYS A 1 162 ? 9.678 13.141 16.984 1.00 79.94 162 LYS A N 1
ATOM 1345 C CA . LYS A 1 162 ? 10.625 12.249 16.300 1.00 79.94 162 LYS A CA 1
ATOM 1346 C C . LYS A 1 162 ? 10.752 12.630 14.824 1.00 79.94 162 LYS A C 1
ATOM 1348 O O . LYS A 1 162 ? 9.783 12.442 14.092 1.00 79.94 162 LYS A O 1
ATOM 1353 N N . PRO A 1 163 ? 11.915 13.142 14.384 1.00 77.94 163 PRO A N 1
ATOM 1354 C CA . PRO A 1 163 ? 12.133 13.487 12.985 1.00 77.94 163 PRO A CA 1
ATOM 1355 C C . PRO A 1 163 ? 12.035 12.243 12.091 1.00 77.94 163 PRO A C 1
ATOM 1357 O O . PRO A 1 163 ? 12.526 11.172 12.464 1.00 77.94 163 PRO A O 1
ATOM 1360 N N . ARG A 1 164 ? 11.402 12.386 10.925 1.00 80.44 164 ARG A N 1
ATOM 1361 C CA . ARG A 1 164 ? 11.291 11.357 9.881 1.00 80.44 164 ARG A CA 1
ATOM 1362 C C . ARG A 1 164 ? 11.814 11.943 8.566 1.00 80.44 164 ARG A C 1
ATOM 1364 O O . ARG A 1 164 ? 11.054 12.183 7.638 1.00 80.44 164 ARG A O 1
ATOM 1371 N N . ASN A 1 165 ? 13.111 12.238 8.544 1.00 58.03 165 ASN A N 1
ATOM 1372 C CA . ASN A 1 165 ? 13.808 12.874 7.422 1.00 58.03 165 ASN A CA 1
ATOM 1373 C C . ASN A 1 165 ? 14.524 11.821 6.585 1.00 58.03 165 ASN A C 1
ATOM 1375 O O . ASN A 1 165 ? 15.177 10.954 7.214 1.00 58.03 165 ASN A O 1
#

Radius of gyration: 17.76 Å; chains: 1; bounding box: 41×33×44 Å

Foldseek 3Di:
DVVVVVLLVVVVVQLPPDPPDDDDDDGDPCPQPAAHNVSVVVCVVVVVVSCVVCVLSCLQDKDKDKFPFAHCHYPQCVDPVNVVRRRPIDIDIRDRNVCCPAPLVVLLVVLVVFADDVLQVVQQVCCVVPPCVVVVLRAQAWDDDDPPRDHTHSSHDYDPPDHRD